Protein AF-A0A3M1AU39-F1 (afdb_monomer)

Structure (mmCIF, N/CA/C/O backbone):
data_AF-A0A3M1AU39-F1
#
_entry.id   AF-A0A3M1AU39-F1
#
loop_
_atom_site.group_PDB
_atom_site.id
_atom_site.type_symbol
_atom_site.label_atom_id
_atom_site.label_alt_id
_atom_site.label_comp_id
_atom_site.label_asym_id
_atom_site.label_entity_id
_atom_site.label_seq_id
_atom_site.pdbx_PDB_ins_code
_atom_site.Cartn_x
_atom_site.Cartn_y
_atom_site.Cartn_z
_atom_site.occupancy
_atom_site.B_iso_or_equiv
_atom_site.auth_seq_id
_atom_site.auth_comp_id
_atom_site.auth_asym_id
_atom_site.auth_atom_id
_atom_site.pdbx_PDB_model_num
ATOM 1 N N . GLN A 1 1 ? 0.976 -4.012 8.698 1.00 70.31 1 GLN A N 1
ATOM 2 C CA . GLN A 1 1 ? 1.783 -5.237 8.570 1.00 70.31 1 GLN A CA 1
ATOM 3 C C . GLN A 1 1 ? 2.504 -5.300 7.224 1.00 70.31 1 GLN A C 1
ATOM 5 O O . GLN A 1 1 ? 3.721 -5.270 7.244 1.00 70.31 1 GLN A O 1
ATOM 10 N N . LEU A 1 2 ? 1.826 -5.241 6.067 1.00 76.75 2 LEU A N 1
ATOM 11 C CA . LEU A 1 2 ? 2.489 -5.342 4.748 1.00 76.75 2 LEU A CA 1
ATOM 12 C C . LEU A 1 2 ? 3.645 -4.342 4.499 1.00 76.75 2 LEU A C 1
ATOM 14 O O . LEU A 1 2 ? 4.679 -4.731 3.974 1.00 76.75 2 LEU A O 1
ATOM 18 N N . GLN A 1 3 ? 3.505 -3.080 4.926 1.00 76.44 3 GLN A N 1
ATOM 19 C CA . GLN A 1 3 ? 4.563 -2.061 4.801 1.00 76.44 3 GLN A CA 1
ATOM 20 C C . GLN A 1 3 ? 5.883 -2.505 5.452 1.00 76.44 3 GLN A C 1
ATOM 22 O O . GLN A 1 3 ? 6.931 -2.400 4.830 1.00 76.44 3 GLN A O 1
ATOM 27 N N . GLN A 1 4 ? 5.823 -3.019 6.683 1.00 79.62 4 GLN A N 1
ATOM 28 C CA . GLN A 1 4 ? 7.017 -3.357 7.465 1.00 79.62 4 GLN A CA 1
ATOM 29 C C . GLN A 1 4 ? 7.822 -4.474 6.801 1.00 79.62 4 GLN A C 1
ATOM 31 O O . GLN A 1 4 ? 9.044 -4.430 6.797 1.00 79.62 4 GLN A O 1
ATOM 36 N N . VAL A 1 5 ? 7.141 -5.447 6.191 1.00 83.62 5 VAL A N 1
ATOM 37 C CA . VAL A 1 5 ? 7.797 -6.533 5.453 1.00 83.62 5 VAL A CA 1
ATOM 38 C C . VAL A 1 5 ? 8.591 -5.974 4.270 1.00 83.62 5 VAL A C 1
ATOM 40 O O . VAL A 1 5 ? 9.754 -6.322 4.093 1.00 83.62 5 VAL A O 1
ATOM 43 N N . TYR A 1 6 ? 8.001 -5.055 3.501 1.00 79.31 6 TYR A N 1
ATOM 44 C CA . TYR A 1 6 ? 8.693 -4.409 2.383 1.00 79.31 6 TYR A CA 1
ATOM 45 C C . TYR A 1 6 ? 9.858 -3.528 2.838 1.00 79.31 6 TYR A C 1
ATOM 47 O O . TYR A 1 6 ? 10.909 -3.556 2.211 1.00 79.31 6 TYR A O 1
ATOM 55 N N . GLU A 1 7 ? 9.703 -2.784 3.933 1.00 83.88 7 GLU A N 1
ATOM 56 C CA . GLU A 1 7 ? 10.785 -1.969 4.503 1.00 83.88 7 GLU A CA 1
ATOM 57 C C . GLU A 1 7 ? 11.980 -2.821 4.945 1.00 83.88 7 GLU A C 1
ATOM 59 O O . GLU A 1 7 ? 13.123 -2.410 4.759 1.00 83.88 7 GLU A O 1
ATOM 64 N N . VAL A 1 8 ? 11.722 -4.019 5.484 1.00 85.44 8 VAL A N 1
ATOM 65 C CA . VAL A 1 8 ? 12.763 -4.985 5.866 1.00 85.44 8 VAL A CA 1
ATOM 66 C C . VAL A 1 8 ? 13.457 -5.568 4.635 1.00 85.44 8 VAL A C 1
ATOM 68 O O . VAL A 1 8 ? 14.684 -5.600 4.596 1.00 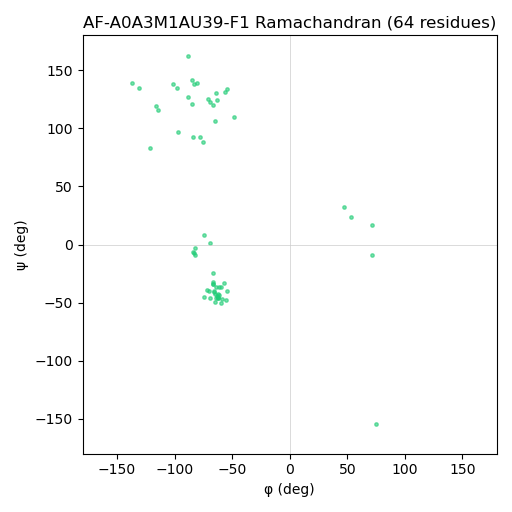85.44 8 VAL A O 1
ATOM 71 N N . ILE A 1 9 ? 12.700 -5.985 3.614 1.00 84.06 9 ILE A N 1
ATOM 72 C CA . ILE A 1 9 ? 13.260 -6.559 2.377 1.00 84.06 9 ILE A CA 1
ATOM 73 C C . ILE A 1 9 ? 14.094 -5.521 1.613 1.00 84.06 9 ILE A C 1
ATOM 75 O O . ILE A 1 9 ? 15.177 -5.832 1.129 1.00 84.06 9 ILE A O 1
ATOM 79 N N . LEU A 1 10 ? 13.600 -4.284 1.514 1.00 80.50 10 LEU A N 1
ATOM 80 C CA . LEU A 1 10 ? 14.265 -3.192 0.797 1.00 80.50 10 LEU A CA 1
ATOM 81 C C . LEU A 1 10 ? 15.326 -2.476 1.645 1.00 80.50 10 LEU A C 1
ATOM 83 O O . LEU A 1 10 ? 15.998 -1.585 1.131 1.00 80.50 10 LEU A O 1
ATOM 87 N N . GLN A 1 11 ? 15.438 -2.813 2.936 1.00 81.00 11 GLN A N 1
ATOM 88 C CA . GLN A 1 11 ? 16.283 -2.133 3.927 1.00 81.00 11 GLN A CA 1
ATOM 89 C C . GLN A 1 11 ? 16.160 -0.599 3.901 1.00 81.00 11 GLN A C 1
ATOM 91 O O . GLN A 1 11 ? 17.103 0.140 4.182 1.00 81.00 11 GLN A O 1
ATOM 96 N N . LYS A 1 12 ? 14.971 -0.097 3.563 1.00 82.88 12 LYS A N 1
ATOM 97 C CA . LYS A 1 12 ? 14.696 1.328 3.384 1.00 82.88 12 LYS A CA 1
ATOM 98 C C . LYS A 1 12 ? 13.365 1.665 4.028 1.00 82.88 12 LYS A C 1
ATOM 100 O O . LYS A 1 12 ? 12.392 0.928 3.891 1.00 82.88 12 LYS A O 1
ATOM 105 N N . LYS A 1 13 ? 13.303 2.815 4.702 1.00 80.50 13 LYS A N 1
ATOM 106 C CA . LYS A 1 13 ? 12.036 3.349 5.214 1.00 80.50 13 LYS A CA 1
ATOM 107 C C . LYS A 1 13 ? 11.171 3.801 4.045 1.00 80.50 13 LYS A C 1
ATOM 109 O O . LYS A 1 13 ? 11.587 4.652 3.257 1.00 80.50 13 LYS A O 1
ATOM 114 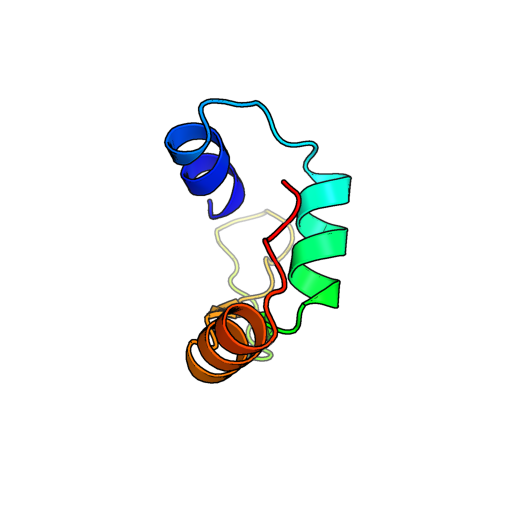N N . LEU A 1 14 ? 9.969 3.245 3.953 1.00 77.56 14 LEU A N 1
ATOM 115 C CA . LEU A 1 14 ? 8.999 3.614 2.938 1.00 77.56 14 LEU A CA 1
ATOM 116 C C . LEU A 1 14 ? 8.017 4.608 3.537 1.00 77.56 14 LEU A C 1
ATOM 118 O O . LEU A 1 14 ? 7.486 4.430 4.633 1.00 77.56 14 LEU A O 1
ATOM 122 N N . ASP A 1 15 ? 7.733 5.669 2.792 1.00 82.81 15 ASP A N 1
ATOM 123 C CA . ASP A 1 15 ? 6.675 6.580 3.194 1.00 82.81 15 ASP A CA 1
ATOM 124 C C . ASP A 1 15 ? 5.321 5.855 3.109 1.00 82.81 15 ASP A C 1
ATOM 126 O O . ASP A 1 15 ? 4.894 5.399 2.044 1.00 82.81 15 ASP A O 1
ATOM 130 N N . LYS A 1 16 ? 4.625 5.758 4.246 1.00 79.94 16 LYS A N 1
ATOM 131 C CA . LYS A 1 16 ? 3.349 5.038 4.380 1.00 79.94 16 LYS A CA 1
ATOM 132 C C . LYS A 1 16 ? 2.272 5.546 3.418 1.00 79.94 16 LYS A C 1
ATOM 134 O O . LYS A 1 16 ? 1.422 4.766 2.977 1.00 79.94 16 LYS A O 1
ATOM 139 N N . ARG A 1 17 ? 2.274 6.845 3.101 1.00 79.56 17 ARG A N 1
ATOM 140 C CA . ARG A 1 17 ? 1.299 7.469 2.200 1.00 79.56 17 ARG A CA 1
ATOM 141 C C . ARG A 1 17 ? 1.602 7.092 0.755 1.00 79.56 17 ARG A C 1
ATOM 143 O O . ARG A 1 17 ? 0.688 6.673 0.045 1.00 79.56 17 ARG A O 1
ATOM 150 N N . ASN A 1 18 ? 2.869 7.161 0.351 1.00 80.75 18 ASN A N 1
ATOM 151 C CA . ASN A 1 18 ? 3.304 6.733 -0.978 1.00 80.75 18 ASN A CA 1
ATOM 152 C C . ASN A 1 18 ? 3.130 5.227 -1.180 1.00 80.75 18 ASN A C 1
ATOM 154 O O . ASN A 1 18 ? 2.638 4.822 -2.230 1.00 80.75 18 ASN A O 1
ATOM 158 N N . PHE A 1 19 ? 3.441 4.407 -0.173 1.00 81.50 19 PHE A N 1
ATOM 159 C CA . PHE A 1 19 ? 3.236 2.960 -0.227 1.00 81.50 19 PHE A CA 1
ATOM 160 C C . PHE A 1 19 ? 1.761 2.615 -0.436 1.00 81.50 19 PHE A C 1
ATOM 162 O O . PHE A 1 19 ? 1.429 1.888 -1.369 1.00 81.50 19 PHE A O 1
ATOM 169 N N . ARG A 1 20 ? 0.855 3.197 0.368 1.00 79.75 20 ARG A N 1
ATOM 170 C CA . ARG A 1 20 ? -0.592 3.000 0.186 1.00 79.75 20 ARG A CA 1
ATOM 171 C C . ARG A 1 20 ? -1.064 3.452 -1.189 1.00 79.75 20 ARG A C 1
ATOM 173 O O . ARG A 1 20 ? -1.802 2.720 -1.833 1.00 79.75 20 ARG A O 1
ATOM 180 N N . LYS A 1 21 ? -0.648 4.637 -1.644 1.00 82.00 21 LYS A N 1
ATOM 181 C CA . LYS A 1 21 ? -1.069 5.162 -2.948 1.00 82.00 21 LYS A CA 1
ATOM 182 C C . LYS A 1 21 ? -0.592 4.259 -4.089 1.00 82.00 21 LYS A C 1
ATOM 184 O O . LYS A 1 21 ? -1.392 3.920 -4.951 1.00 82.00 21 LYS A O 1
ATOM 189 N N . LYS A 1 22 ? 0.675 3.829 -4.057 1.00 81.50 22 LYS A N 1
ATOM 190 C CA . LYS A 1 22 ? 1.265 2.940 -5.066 1.00 81.50 22 LYS A CA 1
ATOM 191 C C . LYS A 1 22 ? 0.606 1.564 -5.056 1.00 81.50 22 LYS A C 1
ATOM 193 O O . LYS A 1 22 ? 0.153 1.115 -6.100 1.00 81.50 22 LYS A O 1
ATOM 198 N N . ILE A 1 23 ? 0.472 0.924 -3.896 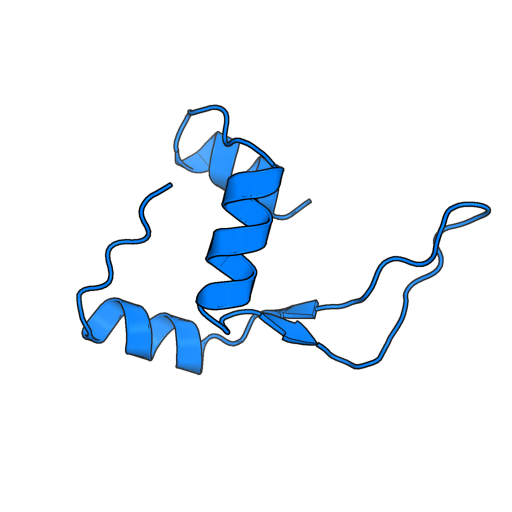1.00 80.00 23 ILE A N 1
ATOM 199 C CA . ILE A 1 23 ? -0.082 -0.434 -3.828 1.00 80.00 23 ILE A CA 1
ATOM 200 C C . ILE A 1 23 ? -1.563 -0.493 -4.217 1.00 80.00 23 ILE A C 1
ATOM 202 O O . ILE A 1 23 ? -1.976 -1.449 -4.864 1.00 80.00 23 ILE A O 1
ATOM 206 N N . LEU A 1 24 ? -2.335 0.552 -3.895 1.00 79.75 24 LEU A N 1
ATOM 207 C CA . LEU A 1 24 ? -3.718 0.691 -4.356 1.00 79.75 24 LEU A CA 1
ATOM 208 C C . LEU A 1 24 ? -3.783 0.970 -5.863 1.00 79.75 24 LEU A C 1
ATOM 210 O O . LEU A 1 24 ? -4.624 0.399 -6.542 1.00 79.75 24 LEU A O 1
ATOM 214 N N . SER A 1 25 ? -2.879 1.795 -6.409 1.00 78.75 25 SER A N 1
ATOM 215 C CA . SER A 1 25 ? -2.836 2.066 -7.857 1.00 78.75 25 SER A CA 1
ATOM 216 C C . SER A 1 25 ? -2.436 0.857 -8.703 1.00 78.75 25 SER A C 1
ATOM 218 O O . SER A 1 25 ? -2.774 0.796 -9.879 1.00 78.75 25 SER A O 1
ATOM 220 N N . LEU A 1 26 ? -1.713 -0.094 -8.110 1.00 76.31 26 LEU A N 1
ATOM 221 C CA . LEU A 1 26 ? -1.257 -1.303 -8.786 1.00 76.31 26 LEU A CA 1
ATOM 222 C C . LEU A 1 26 ? -2.333 -2.398 -8.814 1.00 76.31 26 LEU A C 1
ATOM 224 O O . LEU A 1 26 ? -2.122 -3.410 -9.465 1.00 76.31 26 LEU A O 1
ATOM 228 N N . ASP A 1 27 ? -3.469 -2.228 -8.127 1.00 77.25 27 ASP A N 1
ATOM 229 C CA . ASP A 1 27 ? -4.577 -3.203 -8.111 1.00 77.25 27 ASP A CA 1
ATOM 230 C C . ASP A 1 27 ? -4.138 -4.638 -7.718 1.00 77.25 27 ASP A C 1
ATOM 232 O O . ASP A 1 27 ? -4.769 -5.639 -8.053 1.00 77.25 27 ASP A O 1
ATOM 236 N N . VAL A 1 28 ? -3.019 -4.752 -6.987 1.00 81.56 28 VAL A N 1
ATOM 237 C CA . VAL A 1 28 ? -2.460 -6.028 -6.489 1.00 81.56 28 VAL A CA 1
ATOM 238 C C . VAL A 1 28 ? -3.135 -6.500 -5.205 1.00 81.56 28 VAL A C 1
ATOM 240 O O . VAL A 1 28 ? -2.897 -7.613 -4.740 1.00 81.56 28 VAL A O 1
ATOM 243 N N . LEU A 1 29 ?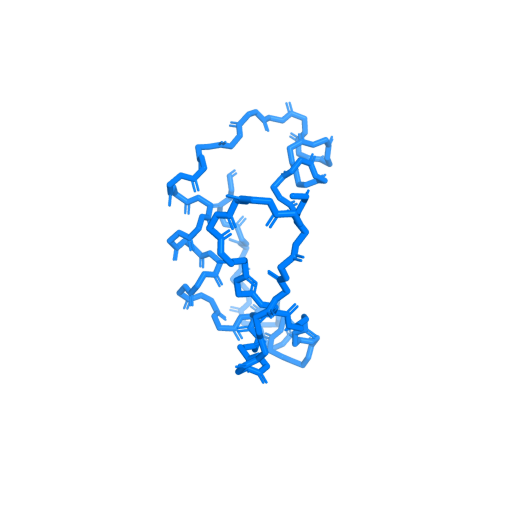 -3.967 -5.650 -4.607 1.00 82.50 29 LEU A N 1
ATOM 244 C CA . LEU A 1 29 ? -4.754 -5.951 -3.422 1.00 82.50 29 LEU A CA 1
ATOM 245 C C . LEU A 1 29 ? -6.229 -5.922 -3.806 1.00 82.50 29 LEU A C 1
ATOM 247 O O . LEU A 1 29 ? -6.757 -4.868 -4.150 1.00 82.50 29 LEU A O 1
ATOM 251 N N . ARG A 1 30 ? -6.901 -7.068 -3.712 1.00 80.62 30 ARG A N 1
ATOM 252 C CA . ARG A 1 30 ? -8.351 -7.159 -3.876 1.00 80.62 30 ARG A CA 1
ATOM 253 C C . ARG A 1 30 ? -9.011 -6.851 -2.532 1.00 80.62 30 ARG A C 1
ATOM 255 O O . ARG A 1 30 ? -8.737 -7.538 -1.548 1.00 80.62 30 ARG A O 1
ATOM 262 N N . GLU A 1 31 ? -9.864 -5.827 -2.484 1.00 79.44 31 GLU A N 1
ATOM 263 C CA . GLU A 1 31 ? -10.741 -5.600 -1.327 1.00 79.44 31 GLU A CA 1
ATOM 264 C C . GLU A 1 31 ? -11.689 -6.795 -1.193 1.00 79.44 31 GLU A C 1
ATOM 26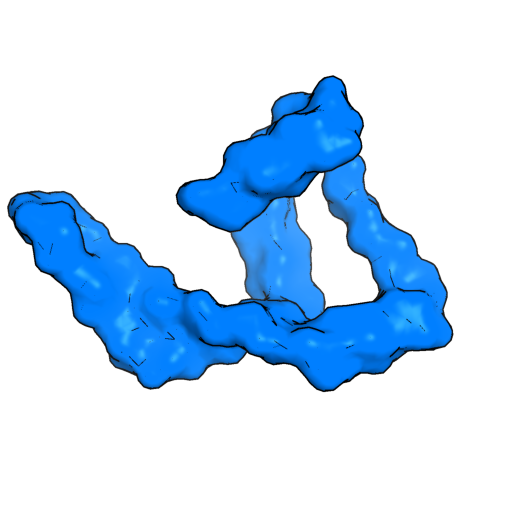6 O O . GLU A 1 31 ? -12.395 -7.136 -2.140 1.00 79.44 31 GLU A O 1
ATOM 271 N N . THR A 1 32 ? -11.705 -7.444 -0.028 1.00 75.69 32 THR A N 1
ATOM 272 C CA . THR A 1 32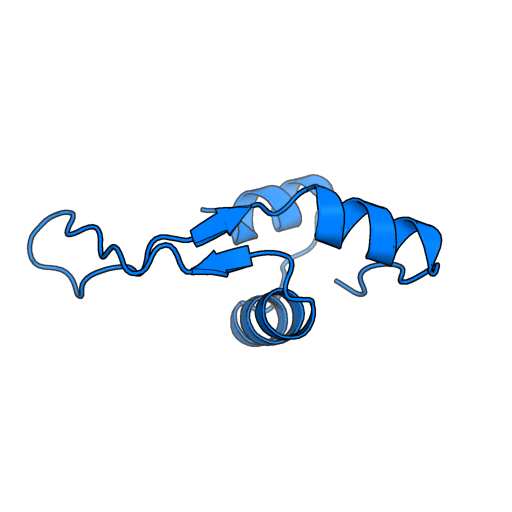 ? -12.632 -8.557 0.234 1.00 75.69 32 THR A CA 1
ATOM 273 C C . THR A 1 32 ? -14.014 -8.071 0.664 1.00 75.69 32 THR A C 1
ATOM 275 O O . THR A 1 32 ? -14.906 -8.880 0.881 1.00 75.69 32 THR A O 1
ATOM 278 N N . GLY A 1 33 ? -14.210 -6.755 0.815 1.00 71.44 33 GLY A N 1
ATOM 279 C CA . GLY A 1 33 ? -15.430 -6.166 1.383 1.00 71.44 33 GLY A CA 1
ATOM 280 C C . GLY A 1 33 ? -15.573 -6.401 2.890 1.00 71.44 33 GLY A C 1
ATOM 281 O O . GLY A 1 33 ? -16.410 -5.781 3.541 1.00 71.44 33 GLY A O 1
ATOM 282 N N . GLU A 1 34 ? -14.717 -7.243 3.462 1.00 75.50 34 GLU A N 1
ATOM 283 C CA . GLU A 1 34 ? -14.703 -7.554 4.876 1.00 75.50 34 GLU A CA 1
ATOM 284 C C . GLU A 1 34 ? -13.897 -6.510 5.645 1.00 75.50 34 GLU A C 1
ATOM 286 O O . GLU A 1 34 ? -12.846 -6.015 5.220 1.00 75.50 34 GLU A O 1
ATOM 291 N N . THR A 1 35 ? -14.387 -6.176 6.829 1.00 74.50 35 THR A N 1
ATOM 292 C CA . THR A 1 35 ? -13.670 -5.319 7.762 1.00 74.50 35 THR A CA 1
ATOM 293 C C . THR A 1 35 ? -13.355 -6.113 9.008 1.00 74.50 35 THR A C 1
ATOM 295 O O . THR A 1 35 ? -14.270 -6.555 9.701 1.00 74.50 35 THR A O 1
ATOM 298 N N . THR A 1 36 ? -12.072 -6.262 9.322 1.00 68.81 36 THR A N 1
ATOM 299 C CA . THR A 1 36 ? -11.676 -6.844 10.600 1.00 68.81 36 THR A CA 1
ATOM 300 C C . THR A 1 36 ? -11.702 -5.775 11.684 1.00 68.81 36 THR A C 1
ATOM 302 O O . THR A 1 36 ? -11.295 -4.622 11.479 1.00 68.81 36 THR A O 1
ATOM 305 N N . ARG A 1 37 ? -12.209 -6.156 12.853 1.00 62.88 37 ARG A N 1
ATOM 306 C CA . ARG A 1 37 ? -12.331 -5.287 14.018 1.00 62.88 37 ARG A CA 1
ATOM 307 C C . ARG A 1 37 ? -11.551 -5.910 15.172 1.00 62.88 37 ARG A C 1
ATOM 309 O O . ARG A 1 37 ? -12.111 -6.594 16.017 1.00 62.88 37 ARG A O 1
ATOM 316 N N . GLU A 1 38 ? -10.244 -5.670 15.207 1.00 60.59 38 GLU A N 1
ATOM 317 C CA . GLU A 1 38 ? -9.439 -5.956 16.399 1.00 60.59 38 GLU A CA 1
ATOM 318 C C . GLU A 1 38 ? -9.652 -4.839 17.440 1.00 60.59 38 GLU A C 1
ATOM 320 O O . GLU A 1 38 ? -9.000 -3.790 17.419 1.00 60.59 38 GLU A O 1
ATOM 325 N N . GLY A 1 39 ? -10.609 -5.052 18.348 1.00 68.06 39 GLY A N 1
ATOM 326 C CA . GLY A 1 39 ? -10.855 -4.201 19.519 1.00 68.06 39 GLY A CA 1
ATOM 327 C C . GLY A 1 39 ? -11.539 -2.852 19.234 1.00 68.06 39 GLY A C 1
ATOM 328 O O . GLY A 1 39 ? -12.258 -2.684 18.252 1.00 68.06 39 GLY A O 1
ATOM 329 N N . SER A 1 40 ? -11.316 -1.862 20.111 1.00 68.25 40 SER A N 1
ATOM 330 C CA . SER A 1 40 ? -11.950 -0.523 20.065 1.00 68.25 40 SER A CA 1
ATOM 331 C C . SER A 1 40 ? -11.411 0.422 18.973 1.00 68.25 40 SER A C 1
ATOM 333 O O . SER A 1 40 ? -11.731 1.611 18.954 1.00 68.25 40 SER A O 1
ATOM 335 N N . ARG A 1 41 ? -10.560 -0.062 18.060 1.00 65.81 41 ARG A N 1
ATOM 336 C CA . ARG A 1 41 ? -9.988 0.757 16.980 1.00 65.81 41 ARG A CA 1
ATOM 337 C C . ARG A 1 41 ? -10.884 0.768 15.741 1.00 65.81 41 ARG A C 1
ATOM 339 O O . ARG A 1 41 ? -11.772 -0.064 15.566 1.00 65.81 41 ARG A O 1
ATOM 346 N N . ARG A 1 42 ? -10.646 1.758 14.871 1.00 67.69 42 ARG A N 1
ATOM 347 C CA . ARG A 1 42 ? -11.336 1.875 13.578 1.00 67.69 42 ARG A CA 1
ATOM 348 C C . ARG A 1 42 ? -11.173 0.566 12.789 1.00 67.69 42 ARG A C 1
ATOM 350 O O . ARG A 1 42 ? -10.043 0.078 12.720 1.00 67.69 42 ARG A O 1
ATOM 357 N N . PRO A 1 43 ? -12.255 0.035 12.193 1.00 73.06 43 PRO A N 1
ATOM 358 C CA . PRO A 1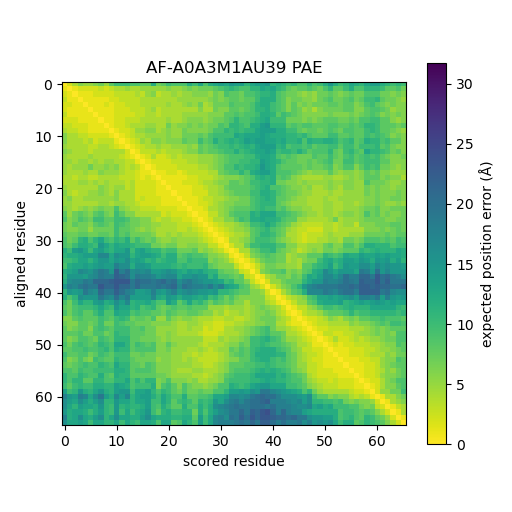 43 ? -12.204 -1.211 11.440 1.00 73.06 43 PRO A CA 1
ATOM 359 C C . PRO A 1 43 ? -11.156 -1.122 10.327 1.00 73.06 43 PRO A C 1
ATOM 361 O O . PRO A 1 43 ? -11.108 -0.142 9.575 1.00 73.06 43 PRO A O 1
ATOM 364 N N . ALA A 1 44 ? -10.299 -2.135 10.242 1.00 75.06 44 ALA A N 1
ATOM 365 C CA . ALA A 1 44 ? -9.334 -2.255 9.164 1.00 75.06 44 ALA A CA 1
ATOM 366 C C . ALA A 1 44 ? -9.999 -3.006 8.010 1.00 75.06 44 ALA A C 1
ATOM 368 O O . ALA A 1 44 ? -10.537 -4.096 8.196 1.00 75.06 44 ALA A O 1
ATOM 369 N N . ARG A 1 45 ? -9.967 -2.420 6.812 1.00 77.94 45 ARG A N 1
ATOM 370 C CA . ARG A 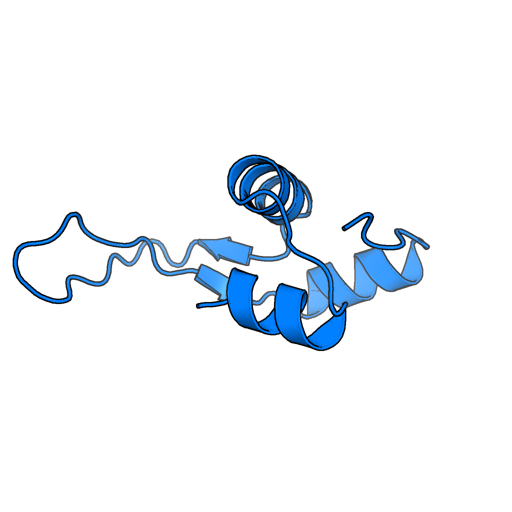1 45 ? -10.382 -3.133 5.602 1.00 77.94 45 ARG A CA 1
ATOM 371 C C . ARG A 1 45 ? -9.430 -4.299 5.367 1.00 77.94 45 ARG A C 1
ATOM 373 O O . ARG A 1 45 ? -8.210 -4.107 5.416 1.00 77.94 45 ARG A O 1
ATOM 380 N N . LEU A 1 46 ? -9.996 -5.478 5.148 1.00 79.38 46 LEU A N 1
ATOM 381 C CA . LEU A 1 46 ? -9.250 -6.654 4.746 1.00 79.38 46 LEU A CA 1
ATOM 382 C C . LEU A 1 46 ? -8.992 -6.588 3.241 1.00 79.38 46 LEU A C 1
ATOM 384 O O . LEU A 1 46 ? -9.829 -6.159 2.444 1.00 79.38 46 LEU A O 1
ATOM 388 N N . TYR A 1 47 ? -7.778 -6.976 2.881 1.00 80.69 47 TYR A N 1
ATOM 389 C CA . TYR A 1 47 ? -7.329 -7.053 1.505 1.00 80.69 47 TYR A CA 1
ATOM 390 C C . TYR A 1 47 ? -6.693 -8.417 1.307 1.00 80.69 47 TYR A C 1
ATOM 392 O O . TYR A 1 47 ? -5.862 -8.831 2.119 1.00 80.69 47 TYR A O 1
ATOM 400 N N . THR A 1 48 ? -7.033 -9.068 0.205 1.00 80.38 48 THR A N 1
ATOM 401 C CA . THR A 1 48 ? -6.367 -10.293 -0.230 1.00 80.38 48 THR A CA 1
ATOM 402 C C . THR A 1 48 ? -5.384 -9.958 -1.337 1.00 80.38 48 THR A C 1
ATOM 404 O O . THR A 1 48 ? -5.667 -9.154 -2.228 1.00 80.38 48 THR A O 1
ATOM 407 N N . PHE A 1 49 ? -4.201 -10.561 -1.275 1.00 82.12 49 PHE A N 1
ATOM 408 C CA . PHE A 1 49 ? -3.185 -10.391 -2.302 1.00 82.12 49 PHE A CA 1
ATOM 409 C C . PHE A 1 49 ? -3.608 -11.099 -3.593 1.00 82.12 49 PHE A C 1
ATOM 411 O O . PHE A 1 49 ? -3.914 -12.289 -3.582 1.00 82.12 49 PHE A O 1
ATOM 418 N N . ASN A 1 50 ? -3.629 -10.364 -4.703 1.00 82.56 50 ASN A N 1
ATOM 419 C CA . ASN A 1 50 ? -3.949 -10.894 -6.020 1.00 82.56 50 ASN A CA 1
ATOM 420 C C . ASN A 1 50 ? -2.651 -11.213 -6.771 1.00 82.56 50 ASN A C 1
ATOM 422 O O . ASN A 1 50 ? -2.021 -10.336 -7.370 1.00 82.56 50 ASN A O 1
ATOM 426 N N . MET A 1 51 ? -2.250 -12.483 -6.714 1.00 79.44 51 MET A N 1
ATOM 427 C CA . MET A 1 51 ? -1.000 -12.947 -7.308 1.00 79.44 51 MET A CA 1
ATOM 428 C C . MET A 1 51 ? -1.009 -12.855 -8.838 1.00 79.44 51 MET A C 1
ATOM 430 O O . MET A 1 51 ? 0.009 -12.491 -9.421 1.00 79.44 51 MET A O 1
ATOM 434 N N . ASP A 1 52 ? -2.158 -13.068 -9.481 1.00 83.06 52 ASP A N 1
ATOM 435 C CA . ASP A 1 52 ? -2.293 -12.980 -10.941 1.00 83.06 52 ASP A CA 1
ATOM 436 C C . ASP A 1 52 ? -2.011 -11.559 -11.443 1.00 83.06 52 ASP A C 1
ATOM 438 O O . ASP A 1 52 ? -1.251 -11.350 -12.391 1.00 83.06 52 ASP A O 1
ATOM 442 N N . ARG A 1 53 ? -2.565 -10.551 -10.751 1.00 81.31 53 ARG A N 1
ATOM 443 C CA . ARG A 1 53 ? -2.281 -9.134 -11.033 1.00 81.31 53 ARG A CA 1
ATOM 444 C C . ARG A 1 53 ? -0.810 -8.806 -10.818 1.00 81.31 53 ARG A C 1
ATOM 446 O O . ARG A 1 53 ? -0.218 -8.105 -11.634 1.00 81.31 53 ARG A O 1
ATOM 453 N N . PHE A 1 54 ? -0.215 -9.321 -9.746 1.00 80.88 54 PHE A N 1
ATOM 454 C CA . PHE A 1 54 ? 1.198 -9.105 -9.452 1.00 80.88 54 PHE A CA 1
ATOM 455 C C . PHE A 1 54 ? 2.116 -9.679 -10.542 1.00 80.88 54 PHE A C 1
ATOM 457 O O . PHE A 1 54 ? 3.025 -8.985 -10.998 1.00 80.88 54 PHE A O 1
ATOM 464 N N . ILE A 1 55 ? 1.862 -10.911 -10.991 1.00 79.69 55 ILE A N 1
ATOM 465 C CA . ILE A 1 55 ? 2.644 -11.562 -12.051 1.00 79.69 55 ILE A CA 1
ATOM 466 C C . ILE A 1 55 ? 2.492 -10.793 -13.365 1.00 79.69 55 ILE A C 1
ATOM 468 O O . ILE A 1 55 ? 3.500 -10.444 -13.975 1.00 79.69 55 ILE A O 1
ATOM 472 N N . ALA A 1 56 ? 1.269 -10.413 -13.744 1.00 82.25 56 ALA A N 1
ATOM 473 C CA . ALA A 1 56 ? 1.028 -9.634 -14.958 1.00 82.25 56 ALA A CA 1
ATOM 474 C C . ALA A 1 56 ? 1.748 -8.268 -14.956 1.00 82.25 56 ALA A C 1
ATOM 476 O O . ALA A 1 56 ? 2.229 -7.812 -15.992 1.00 82.25 56 ALA A O 1
ATOM 477 N N . LEU A 1 57 ? 1.850 -7.598 -13.801 1.00 78.25 57 LEU A N 1
ATOM 478 C CA . LEU A 1 57 ? 2.602 -6.342 -13.667 1.00 78.25 57 LEU A CA 1
ATOM 479 C C . LEU A 1 57 ? 4.115 -6.562 -13.742 1.00 78.25 57 LEU A C 1
ATOM 481 O O . LEU A 1 57 ? 4.817 -5.765 -14.368 1.00 78.25 57 LEU A O 1
ATOM 485 N N . LYS A 1 58 ? 4.606 -7.647 -13.132 1.00 75.81 58 LYS A N 1
ATOM 486 C CA . LYS A 1 58 ? 6.014 -8.046 -13.202 1.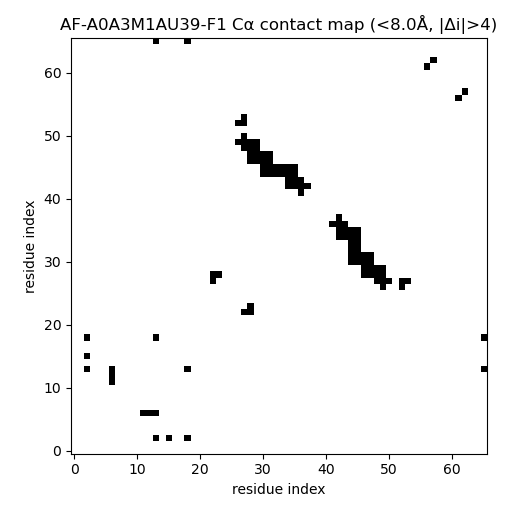00 75.81 58 LYS A CA 1
ATOM 487 C C . LYS A 1 58 ? 6.423 -8.346 -14.646 1.00 75.81 58 LYS A C 1
ATOM 489 O O . LYS A 1 58 ? 7.468 -7.875 -15.082 1.00 75.81 58 LYS A O 1
ATOM 494 N N . GLU A 1 59 ? 5.587 -9.064 -15.394 1.00 78.00 59 GLU A N 1
ATOM 495 C CA . GLU A 1 59 ? 5.819 -9.362 -16.813 1.00 78.00 59 GLU A CA 1
ATOM 496 C C . GLU A 1 59 ? 5.753 -8.118 -17.700 1.00 78.00 59 GLU A C 1
ATOM 498 O O . GLU A 1 59 ? 6.521 -7.994 -18.650 1.00 78.00 59 GLU A O 1
ATOM 503 N N . ARG A 1 60 ? 4.913 -7.138 -17.348 1.00 76.06 60 ARG A N 1
ATOM 504 C CA . ARG A 1 60 ? 4.888 -5.822 -18.007 1.00 76.06 60 ARG A CA 1
ATOM 505 C C . ARG A 1 60 ? 6.124 -4.958 -17.724 1.00 76.06 60 ARG A C 1
ATOM 507 O O . ARG A 1 60 ? 6.181 -3.827 -18.197 1.00 76.06 60 ARG A O 1
ATOM 514 N N . GLY A 1 61 ? 7.098 -5.450 -16.955 1.00 70.88 61 GLY A N 1
ATOM 515 C CA . GLY A 1 61 ? 8.315 -4.710 -16.623 1.00 70.88 61 GLY A CA 1
ATOM 516 C C . GLY A 1 61 ? 8.081 -3.559 -15.644 1.00 70.88 61 GLY A C 1
ATOM 517 O O . GLY A 1 61 ? 8.937 -2.684 -15.508 1.00 70.88 61 GLY A O 1
ATOM 518 N N . ILE A 1 62 ? 6.940 -3.542 -14.944 1.00 70.69 62 ILE A N 1
ATOM 519 C CA . ILE A 1 62 ? 6.683 -2.559 -13.891 1.00 70.69 62 ILE A CA 1
ATOM 520 C C . ILE A 1 62 ? 7.517 -2.974 -12.676 1.00 70.69 62 ILE A C 1
ATOM 522 O O . ILE A 1 62 ? 7.087 -3.731 -11.805 1.00 70.69 62 ILE A O 1
ATOM 526 N N . LEU A 1 63 ? 8.754 -2.481 -12.642 1.00 58.03 63 LEU A N 1
ATOM 527 C CA . LEU A 1 63 ? 9.612 -2.504 -11.466 1.00 58.03 63 LEU A CA 1
ATOM 528 C C . LEU A 1 63 ? 8.957 -1.618 -10.414 1.00 58.03 63 LEU A C 1
ATOM 530 O O . LEU A 1 63 ? 8.927 -0.397 -10.553 1.00 58.03 63 LEU A O 1
ATOM 534 N N . PHE A 1 64 ? 8.378 -2.249 -9.394 1.00 65.56 64 PHE A N 1
ATOM 535 C CA . PHE A 1 64 ? 7.738 -1.570 -8.279 1.00 65.56 64 PHE A CA 1
ATOM 536 C C . PHE A 1 64 ? 8.668 -0.476 -7.723 1.00 65.56 64 PHE A C 1
ATOM 538 O O . PHE A 1 64 ? 9.689 -0.801 -7.114 1.00 65.56 64 PHE A O 1
ATOM 545 N N . PRO A 1 65 ? 8.349 0.817 -7.912 1.00 56.25 65 PRO A N 1
ATOM 546 C CA . PRO A 1 65 ? 9.237 1.876 -7.478 1.00 56.25 65 PRO A CA 1
ATOM 547 C C . PRO A 1 65 ? 8.934 2.117 -6.003 1.00 56.25 65 PRO A C 1
ATOM 549 O O . PRO A 1 65 ? 8.011 2.868 -5.692 1.00 56.25 65 PRO A O 1
ATOM 552 N N . PHE A 1 66 ? 9.634 1.462 -5.085 1.00 60.25 66 PHE A N 1
ATOM 553 C CA . PHE A 1 66 ? 9.500 1.705 -3.645 1.00 60.25 66 PHE A CA 1
ATOM 554 C C . PHE A 1 66 ? 10.692 2.514 -3.115 1.00 60.25 66 PHE A C 1
ATOM 556 O O . PHE A 1 66 ? 11.856 2.160 -3.393 1.00 60.25 66 PHE A O 1
#

Nearest PDB structures (foldseek):
  3gz6-assembly1_B  TM=7.979E-01  e=4.933E-03  Shewanella oneidensis
  5bs6-assembly1_B  TM=7.594E-01  e=4.312E-03  Bacteroides thetaiotaomicron VPI-5482
  7q92-assembly2_D  TM=7.046E-01  e=6.359E-02  Agrobacterium fabrum str. C58
  7q92-assembly2_C  TM=6.707E-01  e=4.247E-02  Agrobacterium fabrum str. C58
  7q92-assembly1_A  TM=7.144E-01  e=7.274E-02  Agrobacterium fabrum str. C58

Mean predicted aligned error: 7.98 Å

Sequence (66 aa):
QLQQVYEVILQKKLDKRNFRKKILSLDVLRETGETTREGSRRPARLYTFNMDRFIALKERGILFPF

Solvent-accessible surface area (backbone atoms only — not comparable to full-atom values): 4142 Å² total; per-residue (Å²): 112,72,67,60,57,51,26,62,76,67,73,41,93,68,57,69,66,59,50,52,54,51,50,62,72,61,58,30,53,43,74,69,86,45,64,50,64,82,67,100,52,81,65,42,75,41,65,45,80,35,61,69,49,45,50,55,39,52,73,70,65,58,70,80,89,126

Radius of gyration: 13.33 Å; Cα contacts (8 Å, |Δi|>4): 53; chains: 1; bounding box: 32×20×38 Å

pLDDT: mean 76.56, std 6.75, range [56.25, 85.44]

Foldseek 3Di:
DVQVVVCVVVVHRDDPVVVVVLVVVLVQWAFPVDWDDPPPDDTHTDTDGRVVSVVVCVVVVVPRDD

Secondary structure (DSSP, 8-state):
-HHHHHHHHTTSPPPHHHHHHHHHHTT-EEEEEEEE--TTSPPEEEEEE-HHHHHHHHHTT-----